Protein AF-A0A6C0K296-F1 (afdb_monomer_lite)

InterPro domains:
  IPR002711 HNH endonuclease [PF01844] (44-75)
  IPR003615 HNH nuclease [cd00085] (25-74)

Structure (mmCIF, N/CA/C/O backbone):
data_AF-A0A6C0K296-F1
#
_entry.id   AF-A0A6C0K296-F1
#
loop_
_atom_site.group_PDB
_atom_site.id
_atom_site.type_symbol
_atom_site.label_atom_id
_atom_site.label_alt_id
_atom_site.label_comp_id
_atom_site.label_asym_id
_atom_site.label_entity_id
_atom_site.label_seq_id
_atom_site.pdbx_PDB_ins_code
_atom_site.Cartn_x
_atom_site.Cartn_y
_atom_site.Cartn_z
_atom_site.occupancy
_atom_site.B_iso_or_equiv
_atom_site.auth_seq_id
_atom_site.auth_comp_id
_atom_site.auth_asym_id
_atom_site.auth_atom_id
_atom_site.pdbx_PDB_model_num
ATOM 1 N N . MET A 1 1 ? 17.920 6.857 -28.092 1.00 55.94 1 MET A N 1
ATOM 2 C CA . MET A 1 1 ? 16.950 7.706 -27.373 1.00 55.94 1 MET A CA 1
ATOM 3 C C . MET A 1 1 ? 16.472 6.925 -26.162 1.00 55.94 1 MET A C 1
ATOM 5 O O . MET A 1 1 ? 15.855 5.887 -26.357 1.00 55.94 1 MET A O 1
ATOM 9 N N . ALA A 1 2 ? 16.838 7.327 -24.945 1.00 62.97 2 ALA A N 1
ATOM 10 C CA . ALA A 1 2 ? 16.275 6.715 -23.742 1.00 62.97 2 ALA A CA 1
ATOM 11 C C . ALA A 1 2 ? 14.857 7.274 -23.558 1.00 62.97 2 ALA A C 1
ATOM 13 O O . ALA A 1 2 ? 14.691 8.491 -23.527 1.00 62.97 2 ALA A O 1
ATOM 14 N N . SER A 1 3 ? 13.838 6.415 -23.517 1.00 78.81 3 SER A N 1
ATOM 15 C CA . SER A 1 3 ? 12.482 6.849 -23.176 1.00 78.81 3 SER A CA 1
ATOM 16 C C . SER A 1 3 ? 12.446 7.267 -21.709 1.00 78.81 3 SER A C 1
ATOM 18 O O . SER A 1 3 ? 12.939 6.523 -20.859 1.00 78.81 3 SER A O 1
ATOM 20 N N . GLU A 1 4 ? 11.841 8.412 -21.397 1.00 81.19 4 GLU A N 1
ATOM 21 C CA . GLU A 1 4 ? 11.580 8.779 -20.006 1.00 81.19 4 GLU A CA 1
ATOM 22 C C . GLU A 1 4 ? 10.663 7.742 -19.346 1.00 81.19 4 GLU A C 1
ATOM 24 O O . GLU A 1 4 ? 9.614 7.371 -19.878 1.00 81.19 4 GLU A O 1
ATOM 29 N N . TYR A 1 5 ? 11.072 7.250 -18.177 1.00 83.06 5 TYR A N 1
ATOM 30 C CA . TYR A 1 5 ? 10.269 6.323 -17.391 1.00 83.06 5 TYR A CA 1
ATOM 31 C C . TYR A 1 5 ? 9.069 7.063 -16.790 1.00 83.06 5 TYR A C 1
ATOM 33 O O . TYR A 1 5 ? 9.226 7.965 -15.968 1.00 83.06 5 TYR A O 1
ATOM 41 N N . THR A 1 6 ? 7.860 6.657 -17.181 1.00 86.81 6 THR A N 1
ATOM 42 C CA . THR A 1 6 ? 6.610 7.143 -16.588 1.00 86.81 6 THR A CA 1
ATOM 43 C C . THR A 1 6 ? 6.064 6.088 -15.640 1.00 86.81 6 THR A C 1
ATOM 45 O O . THR A 1 6 ? 5.758 4.972 -16.057 1.00 86.81 6 THR A O 1
ATOM 48 N N . LYS A 1 7 ? 5.917 6.446 -14.362 1.00 87.12 7 LYS A N 1
ATOM 49 C CA . LYS A 1 7 ? 5.371 5.542 -13.346 1.00 87.12 7 LYS A CA 1
ATOM 50 C C . LYS A 1 7 ? 3.921 5.175 -13.661 1.00 87.12 7 LYS A C 1
ATOM 52 O O . LYS A 1 7 ? 3.091 6.061 -13.891 1.00 87.12 7 LYS A O 1
ATOM 57 N N . ALA A 1 8 ? 3.595 3.885 -13.591 1.00 89.56 8 ALA A N 1
ATOM 58 C CA . ALA A 1 8 ? 2.226 3.432 -13.787 1.00 89.56 8 ALA A CA 1
ATOM 59 C C . ALA A 1 8 ? 1.318 3.929 -12.649 1.00 89.56 8 ALA A C 1
ATOM 61 O O . ALA A 1 8 ? 1.588 3.750 -11.459 1.00 89.56 8 ALA A O 1
ATOM 62 N N . LYS A 1 9 ? 0.194 4.557 -13.006 1.00 93.88 9 LYS A N 1
ATOM 63 C CA . LYS A 1 9 ? -0.804 4.977 -12.019 1.00 93.88 9 LYS A CA 1
ATOM 64 C C . LYS A 1 9 ? -1.631 3.772 -11.587 1.00 93.88 9 LYS A C 1
ATOM 66 O O . LYS A 1 9 ? -2.298 3.160 -12.413 1.00 93.88 9 LYS A O 1
ATOM 71 N N . ILE A 1 10 ? -1.663 3.494 -10.285 1.00 96.44 10 ILE A N 1
ATOM 72 C CA . ILE A 1 10 ? -2.553 2.481 -9.705 1.00 96.44 10 ILE A CA 1
ATOM 73 C C . ILE A 1 10 ? -3.983 3.056 -9.654 1.00 96.44 10 ILE A C 1
ATOM 75 O O . ILE A 1 10 ? -4.205 4.063 -8.968 1.00 96.44 10 ILE A O 1
ATOM 79 N N . PRO A 1 11 ? -4.968 2.470 -10.362 1.00 96.88 11 PRO A N 1
ATOM 80 C CA . PRO A 1 11 ? -6.351 2.944 -10.331 1.00 96.88 11 PRO A CA 1
ATOM 81 C C . PRO A 1 11 ? -6.979 2.818 -8.936 1.00 96.88 11 PRO A C 1
ATOM 83 O O . PRO A 1 11 ? -6.643 1.914 -8.174 1.00 96.88 11 PRO A O 1
ATOM 86 N N . LYS A 1 12 ? -7.945 3.691 -8.611 1.00 97.06 12 LYS A N 1
ATOM 87 C CA . LYS A 1 12 ? -8.642 3.670 -7.308 1.00 97.06 12 LYS A CA 1
ATOM 88 C C . LYS A 1 12 ? -9.329 2.329 -7.036 1.00 97.06 12 LYS A C 1
ATOM 90 O O . LYS A 1 12 ? -9.082 1.738 -5.994 1.00 97.06 12 LYS A O 1
ATOM 95 N N . ALA A 1 13 ? -10.075 1.817 -8.016 1.00 97.81 13 ALA A N 1
ATOM 96 C CA . ALA A 1 13 ? -10.737 0.520 -7.914 1.00 97.81 13 ALA A CA 1
ATOM 97 C C . ALA A 1 13 ? -9.740 -0.610 -7.608 1.00 97.81 13 ALA A C 1
ATOM 99 O O . ALA A 1 13 ? -9.992 -1.435 -6.740 1.00 97.81 13 ALA A O 1
ATOM 100 N N . LEU A 1 14 ? -8.564 -0.614 -8.251 1.00 98.31 14 LEU A N 1
ATOM 101 C CA . LEU A 1 14 ? -7.533 -1.619 -7.977 1.00 98.31 14 LEU A CA 1
ATOM 102 C C . LEU A 1 14 ? -7.009 -1.515 -6.539 1.00 98.31 14 LEU A C 1
ATOM 104 O O . LEU A 1 14 ? -6.824 -2.537 -5.889 1.00 98.31 14 LEU A O 1
ATOM 108 N N . ARG A 1 15 ? -6.827 -0.300 -6.004 1.00 98.19 15 ARG A N 1
ATOM 109 C CA . ARG A 1 15 ? -6.434 -0.121 -4.597 1.00 98.19 15 ARG A CA 1
ATOM 110 C C . ARG A 1 15 ? -7.461 -0.705 -3.627 1.00 98.19 15 ARG A C 1
ATOM 112 O O . ARG A 1 15 ? -7.078 -1.314 -2.633 1.00 98.19 15 ARG A O 1
ATOM 119 N N . GLU A 1 16 ? -8.745 -0.508 -3.909 1.00 98.25 16 GLU A N 1
ATOM 120 C CA . GLU A 1 16 ? -9.842 -1.063 -3.108 1.00 98.25 16 GLU A CA 1
ATOM 121 C C . GLU A 1 16 ? -9.844 -2.596 -3.171 1.00 98.25 16 GLU A C 1
ATOM 123 O O . GLU A 1 16 ? -9.969 -3.252 -2.139 1.00 98.25 16 GLU A O 1
ATOM 128 N N . GLN A 1 17 ? -9.612 -3.178 -4.354 1.00 98.56 17 GLN A N 1
ATOM 129 C CA . GLN A 1 17 ? -9.488 -4.632 -4.499 1.00 98.56 17 GLN A CA 1
ATOM 130 C C . GLN A 1 17 ? -8.274 -5.193 -3.748 1.00 98.56 17 GLN A C 1
ATOM 132 O O . GLN A 1 17 ? -8.390 -6.237 -3.114 1.00 98.56 17 GLN A O 1
ATOM 137 N N . VAL A 1 18 ? -7.137 -4.489 -3.743 1.00 98.62 18 VAL A N 1
ATOM 138 C CA . VAL A 1 18 ? -5.955 -4.881 -2.954 1.00 98.62 18 VAL A CA 1
ATOM 139 C C . VAL A 1 18 ? -6.284 -4.930 -1.460 1.00 98.62 18 VAL A C 1
ATOM 141 O O . VAL A 1 18 ? -5.912 -5.888 -0.783 1.00 98.62 18 VAL A O 1
ATOM 144 N N . TRP A 1 19 ? -7.021 -3.945 -0.937 1.00 98.69 19 TRP A N 1
ATOM 145 C CA . TRP A 1 19 ? -7.478 -3.988 0.455 1.00 98.69 19 TRP A CA 1
ATOM 146 C C . TRP A 1 19 ? -8.340 -5.226 0.719 1.00 98.69 19 TRP A C 1
ATOM 148 O O . TRP A 1 19 ? -8.040 -6.007 1.622 1.00 98.69 19 TRP A O 1
ATOM 158 N N . LEU A 1 20 ? -9.374 -5.438 -0.099 1.00 98.50 20 LEU A N 1
ATOM 159 C CA . LEU A 1 20 ? -10.296 -6.564 0.056 1.00 98.50 20 LEU A CA 1
ATOM 160 C C . LEU A 1 20 ? -9.584 -7.920 -0.046 1.00 98.50 20 LEU A C 1
ATOM 162 O O . LEU A 1 20 ? -9.906 -8.824 0.722 1.00 98.50 20 LEU A O 1
ATOM 166 N N . GLN A 1 21 ? -8.604 -8.054 -0.943 1.00 98.25 21 GLN A N 1
ATOM 167 C CA . GLN A 1 21 ? -7.831 -9.282 -1.129 1.00 98.25 21 GLN A CA 1
ATOM 168 C C . GLN A 1 21 ? -6.949 -9.605 0.084 1.00 98.25 21 GLN A C 1
ATOM 170 O O . GLN A 1 21 ? -6.890 -10.757 0.506 1.00 98.25 21 GLN A O 1
ATOM 175 N N . HIS A 1 22 ? -6.248 -8.611 0.636 1.00 98.19 22 HIS A N 1
ATOM 176 C CA . HIS A 1 22 ? -5.256 -8.845 1.691 1.00 98.19 22 HIS A CA 1
ATOM 177 C C . HIS A 1 22 ? -5.835 -8.803 3.104 1.00 98.19 22 HIS A C 1
ATOM 179 O O . HIS A 1 22 ? -5.342 -9.497 3.991 1.00 98.19 22 HIS A O 1
ATOM 185 N N . LEU A 1 23 ? -6.835 -7.953 3.326 1.00 98.00 23 LEU A N 1
ATOM 186 C CA . LEU A 1 23 ? -7.331 -7.597 4.657 1.00 98.00 23 LEU A CA 1
ATOM 187 C C . LEU A 1 23 ? -8.817 -7.937 4.833 1.00 98.00 23 LEU A C 1
ATOM 189 O O . LEU A 1 23 ? -9.328 -7.914 5.952 1.00 98.00 23 LEU A O 1
ATOM 193 N N . GLY A 1 24 ? -9.516 -8.282 3.748 1.00 97.94 24 GLY A N 1
ATOM 194 C CA . GLY A 1 24 ? -10.936 -8.608 3.775 1.00 97.94 24 GLY A CA 1
ATOM 195 C C . GLY A 1 24 ? -11.825 -7.396 4.063 1.00 97.94 24 GLY A C 1
ATOM 196 O O . GLY A 1 24 ? -11.467 -6.241 3.828 1.00 97.94 24 GLY A O 1
ATO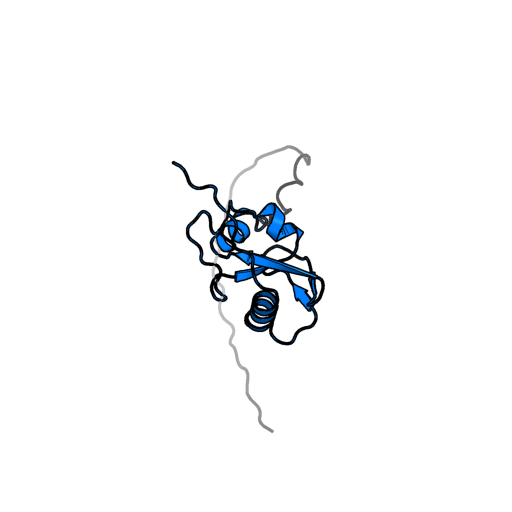M 197 N N . LYS A 1 25 ? -13.029 -7.665 4.578 1.00 97.81 25 LYS A N 1
ATOM 198 C CA . LYS A 1 25 ? -14.022 -6.641 4.948 1.00 97.81 25 LYS A CA 1
ATOM 199 C C . LYS A 1 25 ? -13.745 -6.070 6.345 1.00 97.81 25 LYS A C 1
ATOM 201 O O . LYS A 1 25 ? -14.603 -6.128 7.222 1.00 97.81 25 LYS A O 1
ATOM 206 N N . ALA A 1 26 ? -12.539 -5.551 6.549 1.00 97.62 26 ALA A N 1
ATOM 207 C CA . ALA A 1 26 ? -12.136 -4.850 7.764 1.00 97.62 26 ALA A CA 1
ATOM 208 C C . ALA A 1 26 ? -12.046 -3.339 7.503 1.00 97.62 26 ALA A C 1
ATOM 210 O O . ALA A 1 26 ? -11.631 -2.927 6.421 1.00 97.62 26 ALA A O 1
ATOM 211 N N . TYR A 1 27 ? -12.421 -2.515 8.486 1.00 97.88 27 TYR A N 1
ATOM 212 C CA . TYR A 1 27 ? -12.297 -1.050 8.401 1.00 97.88 27 TYR A CA 1
ATOM 213 C C . TYR A 1 27 ? -10.883 -0.553 8.727 1.00 97.88 27 TYR A C 1
ATOM 215 O O . TYR A 1 27 ? -10.477 0.511 8.255 1.00 97.88 27 TYR A O 1
ATOM 223 N N . GLU A 1 28 ? -10.131 -1.337 9.496 1.00 98.44 28 GLU A N 1
ATOM 224 C CA . GLU A 1 28 ? -8.754 -1.067 9.892 1.00 98.44 28 GLU A CA 1
ATOM 225 C C . GLU A 1 28 ? -7.923 -2.352 9.915 1.00 98.44 28 GLU A C 1
ATOM 227 O O . GLU A 1 28 ? -8.455 -3.449 10.087 1.00 98.44 28 GLU A O 1
ATOM 232 N N . ALA A 1 29 ? -6.612 -2.214 9.726 1.00 98.44 29 ALA A N 1
ATOM 233 C CA . ALA A 1 29 ? -5.667 -3.320 9.805 1.00 98.44 29 ALA A CA 1
ATOM 234 C C . ALA A 1 29 ? -4.246 -2.833 10.106 1.00 98.44 29 ALA A C 1
ATOM 236 O O . ALA A 1 29 ? -3.880 -1.690 9.827 1.00 98.44 29 ALA A O 1
ATOM 237 N N . LYS A 1 30 ? -3.402 -3.730 10.619 1.00 98.06 30 LYS A N 1
ATOM 238 C CA . LYS A 1 30 ? -1.962 -3.484 10.756 1.00 98.06 30 LYS A CA 1
ATOM 239 C C . LYS A 1 30 ? -1.297 -3.419 9.376 1.00 98.06 30 LYS A C 1
ATOM 241 O O . LYS A 1 30 ? -1.664 -4.160 8.466 1.00 98.06 30 LYS A O 1
ATOM 246 N N . CYS A 1 31 ? -0.287 -2.561 9.238 1.00 97.94 31 CYS A N 1
ATOM 247 C CA . CYS A 1 31 ? 0.600 -2.523 8.073 1.00 97.94 31 CYS A CA 1
ATOM 248 C C . CYS A 1 31 ? 1.135 -3.925 7.721 1.00 97.94 31 CYS A C 1
ATOM 250 O O . CYS A 1 31 ? 1.574 -4.658 8.608 1.00 97.94 31 CYS A O 1
ATOM 252 N N . THR A 1 32 ? 1.163 -4.276 6.430 1.00 96.69 32 THR A N 1
ATOM 253 C CA . THR A 1 32 ? 1.641 -5.591 5.961 1.00 96.69 32 THR A CA 1
ATOM 254 C C . THR A 1 32 ? 3.135 -5.824 6.223 1.00 96.69 32 THR A C 1
ATOM 256 O O . THR A 1 32 ? 3.575 -6.968 6.320 1.00 96.69 32 THR A O 1
ATOM 259 N N . THR A 1 33 ? 3.928 -4.763 6.406 1.00 96.62 33 THR A N 1
ATOM 260 C CA . THR A 1 33 ? 5.319 -4.879 6.872 1.00 96.62 33 THR A CA 1
ATOM 261 C C . THR A 1 33 ? 5.364 -5.509 8.267 1.00 96.62 33 THR A C 1
ATOM 263 O O . THR A 1 33 ? 4.857 -4.934 9.229 1.00 96.62 33 THR A O 1
ATOM 266 N N . THR A 1 34 ? 6.041 -6.650 8.403 1.00 94.81 34 THR A N 1
ATOM 267 C CA . THR A 1 34 ? 5.965 -7.532 9.587 1.00 94.81 34 THR A CA 1
ATOM 268 C C . THR A 1 34 ? 6.268 -6.837 10.921 1.00 94.81 34 THR A C 1
ATOM 270 O O . THR A 1 34 ? 5.552 -7.018 11.913 1.00 94.81 34 THR A O 1
ATOM 273 N N . TRP A 1 35 ? 7.307 -6.004 10.944 1.00 94.69 35 TRP A N 1
ATOM 274 C CA . TRP A 1 35 ? 7.775 -5.279 12.128 1.00 94.69 35 TRP A CA 1
ATOM 275 C C . TRP A 1 35 ? 7.060 -3.941 12.359 1.00 94.69 35 TRP A C 1
ATOM 277 O O . TRP A 1 35 ? 7.200 -3.337 13.423 1.00 94.69 35 TRP A O 1
ATOM 287 N N . CYS A 1 36 ? 6.292 -3.453 11.384 1.00 96.38 36 CYS A N 1
ATOM 288 C CA . CYS A 1 36 ? 5.637 -2.156 11.473 1.00 96.38 36 CYS A CA 1
ATOM 289 C C . CYS A 1 36 ? 4.366 -2.252 12.319 1.00 96.38 36 CYS A C 1
ATOM 291 O O . CYS A 1 36 ? 3.467 -3.014 11.993 1.00 96.38 36 CYS A O 1
ATOM 293 N N . GLN A 1 37 ? 4.251 -1.448 13.375 1.00 96.50 37 GLN A N 1
ATOM 294 C CA . GLN A 1 37 ? 3.085 -1.446 14.273 1.00 96.50 37 GLN A CA 1
ATOM 295 C C . GLN A 1 37 ? 2.006 -0.426 13.879 1.00 96.50 37 GLN A C 1
ATOM 297 O O . GLN A 1 37 ? 1.019 -0.266 14.587 1.00 96.50 37 GLN A O 1
ATOM 302 N N . ASN A 1 38 ? 2.180 0.276 12.757 1.00 97.81 38 ASN A N 1
ATOM 303 C CA . ASN A 1 38 ? 1.214 1.276 12.315 1.00 97.81 38 ASN A CA 1
ATOM 304 C C . ASN A 1 38 ? -0.099 0.611 11.896 1.00 97.81 38 ASN A C 1
ATOM 306 O O . ASN A 1 38 ? -0.087 -0.391 11.174 1.00 97.81 38 ASN A O 1
ATOM 310 N N . LEU A 1 39 ? -1.210 1.224 12.294 1.00 98.25 39 LEU A N 1
ATOM 311 C CA . LEU A 1 39 ? -2.536 0.903 11.786 1.00 98.25 39 LEU A CA 1
ATOM 312 C C . LEU A 1 39 ? -2.822 1.704 10.513 1.00 98.25 39 LEU A C 1
ATOM 314 O O . LEU A 1 39 ? -2.360 2.834 10.350 1.00 98.25 39 LEU A O 1
ATOM 318 N N . MET A 1 40 ? -3.563 1.077 9.613 1.00 98.56 40 MET A N 1
ATOM 319 C CA . MET A 1 40 ? -4.111 1.637 8.386 1.00 98.56 40 MET A CA 1
ATOM 320 C C . MET A 1 40 ? -5.627 1.525 8.458 1.00 98.56 40 MET A C 1
ATOM 322 O O . MET A 1 40 ? -6.146 0.598 9.082 1.00 98.56 40 MET A O 1
ATOM 326 N N . THR A 1 41 ? -6.332 2.410 7.767 1.00 98.56 41 THR A N 1
ATOM 327 C CA . THR A 1 41 ? -7.788 2.315 7.608 1.00 98.56 41 THR A CA 1
ATOM 328 C C . THR A 1 41 ? -8.144 2.229 6.132 1.00 98.56 41 THR A C 1
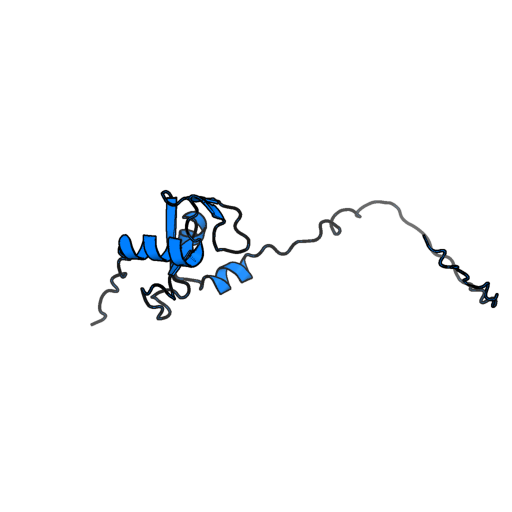ATOM 330 O O . THR A 1 41 ? -7.336 2.595 5.280 1.00 98.56 41 THR A O 1
ATOM 333 N N . VAL A 1 42 ? -9.372 1.819 5.812 1.00 98.00 42 VAL A N 1
ATOM 334 C CA . VAL A 1 42 ? -9.896 1.858 4.429 1.00 98.00 42 VAL A CA 1
ATOM 335 C C . VAL A 1 42 ? -9.835 3.258 3.797 1.00 98.00 42 VAL A C 1
ATOM 337 O O . VAL A 1 42 ? -9.845 3.384 2.573 1.00 98.00 42 VAL A O 1
ATOM 340 N N . PHE A 1 43 ? -9.749 4.309 4.617 1.00 97.38 43 PHE A N 1
ATOM 341 C CA . PHE A 1 43 ? -9.637 5.701 4.181 1.00 97.38 43 PHE A CA 1
ATOM 342 C C . PHE A 1 43 ? -8.183 6.187 4.111 1.00 97.38 43 PHE A C 1
ATOM 344 O O . PHE A 1 43 ? -7.875 7.072 3.313 1.00 97.38 43 PHE A O 1
ATOM 351 N N . ASP A 1 44 ? -7.292 5.597 4.910 1.00 97.81 44 ASP A N 1
ATOM 352 C CA . ASP A 1 44 ? -5.877 5.956 4.992 1.00 97.81 44 ASP A CA 1
ATOM 353 C C . ASP A 1 44 ? -4.982 4.713 4.921 1.00 97.81 44 ASP A C 1
ATOM 355 O O . ASP A 1 44 ? -4.616 4.089 5.923 1.00 97.81 44 ASP A O 1
ATOM 359 N N . PHE A 1 45 ? -4.637 4.365 3.685 1.00 98.44 45 PHE A N 1
ATOM 360 C CA . PHE A 1 45 ? -3.612 3.393 3.344 1.00 98.44 45 PHE A CA 1
ATOM 361 C C . PHE A 1 45 ? -2.992 3.749 1.991 1.00 98.44 45 PHE A C 1
ATOM 363 O O . PHE A 1 45 ? -3.587 4.447 1.158 1.00 98.44 45 PHE A O 1
ATOM 370 N N . GLN A 1 46 ? -1.781 3.257 1.763 1.00 98.06 46 GLN A N 1
ATOM 371 C CA . GLN A 1 46 ? -1.115 3.314 0.469 1.00 98.06 46 GLN A CA 1
ATOM 372 C C . GLN A 1 46 ? -1.035 1.913 -0.122 1.00 98.06 46 GLN A C 1
ATOM 374 O O . GLN A 1 46 ? -1.094 0.916 0.593 1.00 98.06 46 GLN A O 1
ATOM 379 N N . VAL A 1 47 ? -0.888 1.842 -1.439 1.00 98.00 47 VAL A N 1
ATOM 380 C CA . VAL A 1 47 ? -0.646 0.583 -2.137 1.00 98.00 47 VAL A CA 1
ATOM 381 C C . VAL A 1 47 ? 0.760 0.635 -2.703 1.00 98.00 47 VAL A C 1
ATOM 383 O O . VAL A 1 47 ? 1.079 1.533 -3.486 1.00 98.00 47 VAL A O 1
ATOM 386 N N . GLY A 1 48 ? 1.597 -0.291 -2.247 1.00 96.44 48 GLY A N 1
ATOM 387 C CA . GLY A 1 48 ? 2.957 -0.477 -2.735 1.00 96.44 48 GLY A CA 1
ATOM 388 C C . GLY A 1 48 ? 3.067 -1.757 -3.551 1.00 96.44 48 GLY A C 1
ATOM 389 O O . GLY A 1 48 ? 2.213 -2.637 -3.454 1.00 96.44 48 GLY A O 1
ATOM 390 N N . HIS A 1 49 ? 4.125 -1.865 -4.347 1.00 97.06 49 HIS A N 1
ATOM 391 C CA . HIS A 1 49 ? 4.428 -3.093 -5.069 1.00 97.06 49 HIS A CA 1
ATOM 392 C C . HIS A 1 49 ? 5.243 -4.062 -4.201 1.00 97.06 49 HIS A C 1
ATOM 394 O O . HIS A 1 49 ? 6.187 -3.647 -3.526 1.00 97.06 49 HIS A O 1
ATOM 400 N N . CYS A 1 50 ? 4.924 -5.355 -4.271 1.00 97.19 50 CYS A N 1
ATOM 401 C CA . CYS A 1 50 ? 5.734 -6.436 -3.710 1.00 97.19 50 CYS A CA 1
ATOM 402 C C . CYS A 1 50 ? 7.115 -6.459 -4.363 1.00 97.19 50 CYS A C 1
ATOM 404 O O . CYS A 1 50 ? 8.126 -6.460 -3.661 1.00 97.19 50 CYS A O 1
ATOM 406 N N . VAL A 1 51 ? 7.148 -6.438 -5.697 1.00 97.31 51 VAL A N 1
ATOM 407 C CA . VAL A 1 51 ? 8.335 -6.202 -6.523 1.00 97.31 51 VAL A CA 1
ATOM 408 C C . VAL A 1 51 ? 8.174 -4.841 -7.199 1.00 97.31 51 VAL A C 1
ATOM 410 O O . VAL A 1 51 ? 7.192 -4.654 -7.915 1.00 97.31 51 VAL A O 1
ATOM 413 N N . PRO A 1 52 ? 9.085 -3.875 -7.000 1.00 95.75 52 PRO A N 1
ATOM 414 C CA . PRO A 1 52 ? 8.944 -2.549 -7.594 1.00 95.75 52 PRO A CA 1
ATOM 415 C C . PRO A 1 52 ? 9.029 -2.596 -9.125 1.00 95.75 52 PRO A C 1
ATOM 417 O O . PRO A 1 52 ? 9.732 -3.433 -9.693 1.00 95.75 52 PRO A O 1
ATOM 420 N N . GLU A 1 53 ? 8.366 -1.649 -9.794 1.00 94.44 53 GLU A N 1
ATOM 421 C CA . GLU A 1 53 ? 8.373 -1.515 -11.264 1.00 94.44 53 GLU A CA 1
ATOM 422 C C . GLU A 1 53 ? 9.799 -1.457 -11.840 1.00 94.44 53 GLU A C 1
ATOM 424 O O . GLU A 1 53 ? 10.086 -2.071 -12.864 1.00 94.44 53 GLU A O 1
ATOM 429 N N . SER A 1 54 ? 10.731 -0.803 -11.136 1.00 92.69 54 SER A N 1
ATOM 430 C CA . SER A 1 54 ? 12.150 -0.730 -11.518 1.00 92.69 54 SER A CA 1
ATOM 431 C C . SER A 1 54 ? 12.877 -2.079 -11.502 1.00 92.69 54 SER A C 1
ATOM 433 O O . SER A 1 54 ? 13.954 -2.194 -12.078 1.00 92.69 54 SER A O 1
ATOM 435 N N . LYS A 1 55 ? 12.312 -3.089 -10.831 1.00 94.50 55 LYS A N 1
ATOM 436 C CA . LYS A 1 55 ? 12.786 -4.481 -10.815 1.00 94.50 55 LYS A CA 1
ATOM 437 C C . LYS A 1 55 ? 11.875 -5.402 -11.649 1.00 94.50 55 LYS A C 1
ATOM 439 O O . LYS A 1 55 ? 11.926 -6.615 -11.484 1.00 94.50 55 LYS A O 1
ATOM 444 N N . GLY A 1 56 ? 11.035 -4.840 -12.525 1.00 94.12 56 GLY A N 1
ATOM 445 C CA . GLY A 1 56 ? 10.152 -5.593 -13.422 1.00 94.12 56 GLY A CA 1
ATOM 446 C C . GLY A 1 56 ? 8.818 -6.028 -12.810 1.00 94.12 56 GLY A C 1
ATOM 447 O O . GLY A 1 56 ? 8.120 -6.847 -13.402 1.00 94.12 56 GLY A O 1
ATOM 448 N N . GLY A 1 57 ? 8.444 -5.511 -11.638 1.00 95.94 57 GLY A N 1
ATOM 449 C CA . GLY A 1 57 ? 7.160 -5.846 -11.031 1.00 95.94 57 GLY A CA 1
ATOM 450 C C . GLY A 1 57 ? 5.976 -5.188 -11.738 1.00 95.94 57 GLY A C 1
ATOM 451 O O . GLY A 1 57 ? 5.977 -3.984 -11.990 1.00 95.94 57 GLY A O 1
ATOM 452 N N . ALA A 1 58 ? 4.946 -5.979 -12.034 1.00 96.00 58 ALA A N 1
ATOM 453 C CA . ALA A 1 58 ? 3.743 -5.511 -12.714 1.00 96.00 58 ALA A CA 1
ATOM 454 C C . ALA A 1 58 ? 2.813 -4.717 -11.781 1.00 96.00 58 ALA A C 1
ATOM 456 O O . ALA A 1 58 ? 2.735 -4.977 -10.580 1.00 96.00 58 ALA A O 1
ATOM 457 N N . THR A 1 59 ? 2.032 -3.793 -12.341 1.00 96.75 59 THR A N 1
ATOM 458 C CA . THR A 1 59 ? 0.922 -3.131 -11.631 1.00 96.75 59 THR A CA 1
ATOM 459 C C . THR A 1 59 ? -0.334 -3.999 -11.715 1.00 96.75 59 THR A C 1
ATOM 461 O O . THR A 1 59 ? -1.311 -3.656 -12.378 1.00 96.75 59 THR A O 1
ATOM 464 N N . ALA A 1 60 ? -0.275 -5.162 -11.071 1.00 96.75 60 ALA A N 1
ATOM 465 C CA . ALA A 1 60 ? -1.333 -6.164 -11.027 1.00 96.75 60 ALA A CA 1
ATOM 466 C C . ALA A 1 60 ? -1.635 -6.552 -9.572 1.00 96.75 60 ALA A C 1
ATOM 468 O O . ALA A 1 60 ? -0.795 -6.383 -8.691 1.00 96.75 60 ALA A O 1
ATOM 469 N N . ILE A 1 61 ? -2.862 -7.004 -9.305 1.00 98.12 61 ILE A N 1
ATOM 470 C CA . ILE A 1 61 ? -3.381 -7.198 -7.939 1.00 98.12 61 ILE A CA 1
ATOM 471 C C . ILE A 1 61 ? -2.555 -8.188 -7.099 1.00 98.12 61 ILE A C 1
ATOM 473 O O . ILE A 1 61 ? -2.487 -8.066 -5.882 1.00 98.12 61 ILE A O 1
ATOM 477 N N . ASP A 1 62 ? -1.900 -9.142 -7.748 1.00 97.75 62 ASP A N 1
ATOM 478 C CA . ASP A 1 62 ? -1.007 -10.145 -7.168 1.00 97.75 62 ASP A CA 1
ATOM 479 C C . ASP A 1 62 ? 0.348 -9.571 -6.718 1.00 97.75 62 ASP A C 1
ATOM 481 O O . ASP A 1 62 ? 0.969 -10.091 -5.790 1.00 97.75 62 ASP A O 1
ATOM 485 N N . ASN A 1 63 ? 0.794 -8.477 -7.336 1.00 98.19 63 ASN A N 1
ATOM 486 C CA . ASN A 1 63 ? 2.038 -7.785 -7.002 1.00 98.19 63 ASN A CA 1
ATOM 487 C C . ASN A 1 63 ? 1.814 -6.513 -6.165 1.00 98.19 63 ASN A C 1
ATOM 489 O O . ASN A 1 63 ? 2.757 -5.756 -5.946 1.00 98.19 63 ASN A O 1
ATOM 493 N N . LEU A 1 64 ? 0.597 -6.237 -5.698 1.00 98.25 64 LEU A N 1
ATOM 494 C CA . LEU A 1 64 ? 0.282 -5.037 -4.922 1.00 98.25 64 LEU A CA 1
ATOM 495 C C . LEU A 1 64 ? -0.132 -5.391 -3.495 1.00 98.25 64 LEU A C 1
ATOM 497 O O . LEU A 1 64 ? -0.888 -6.328 -3.279 1.00 98.25 64 LEU A O 1
ATOM 501 N N . VAL A 1 65 ? 0.322 -4.601 -2.521 1.00 98.06 65 VAL A N 1
ATOM 502 C CA . VAL A 1 65 ? 0.035 -4.805 -1.091 1.00 98.06 65 VAL A CA 1
ATOM 503 C C . VAL A 1 65 ? -0.353 -3.503 -0.391 1.00 98.06 65 VAL A C 1
ATOM 505 O O . VAL A 1 65 ? 0.187 -2.439 -0.721 1.00 98.06 65 VAL A O 1
ATOM 508 N N . PRO A 1 66 ? -1.259 -3.556 0.605 1.00 98.38 66 PRO A N 1
ATOM 509 C CA . PRO A 1 66 ? -1.574 -2.399 1.428 1.00 98.38 66 PRO A CA 1
ATOM 510 C C . PRO A 1 66 ? -0.435 -2.116 2.420 1.00 98.38 66 PRO A C 1
ATOM 512 O O . PRO A 1 66 ? 0.011 -2.981 3.169 1.00 98.38 66 PRO A O 1
ATOM 515 N N . LEU A 1 67 ? 0.048 -0.878 2.445 1.00 98.44 67 LEU A N 1
ATOM 516 C CA . LEU A 1 67 ? 1.124 -0.424 3.324 1.00 98.44 67 LEU A CA 1
ATOM 517 C C . LEU A 1 67 ? 0.778 0.930 3.937 1.00 98.44 67 LEU A C 1
ATOM 519 O O . LEU A 1 67 ? 0.111 1.766 3.325 1.00 98.44 67 LEU A O 1
ATOM 523 N N . CYS A 1 68 ? 1.283 1.188 5.145 1.00 98.38 68 CYS A N 1
ATOM 524 C CA . CYS A 1 68 ? 1.183 2.528 5.711 1.00 98.38 68 CYS A CA 1
ATOM 525 C C . CYS A 1 68 ? 2.061 3.496 4.901 1.00 98.38 68 CYS A C 1
ATOM 527 O O . CYS A 1 68 ? 3.081 3.098 4.327 1.00 98.38 68 CYS A O 1
ATOM 529 N N . SER A 1 69 ? 1.699 4.781 4.893 1.00 98.00 69 SER A N 1
ATOM 530 C CA . SER A 1 69 ? 2.430 5.822 4.156 1.00 98.00 69 SER A CA 1
ATOM 531 C C . SER A 1 69 ? 3.922 5.852 4.496 1.00 98.00 69 SER A C 1
ATOM 533 O O . SER A 1 69 ? 4.754 5.914 3.595 1.00 98.00 69 SER A O 1
ATOM 535 N N . ARG A 1 70 ? 4.264 5.704 5.782 1.00 97.44 70 ARG A N 1
ATOM 536 C CA . ARG A 1 70 ? 5.649 5.658 6.273 1.00 97.44 70 ARG A CA 1
ATOM 537 C C . ARG A 1 70 ? 6.448 4.515 5.643 1.00 97.44 70 ARG A C 1
ATOM 539 O O 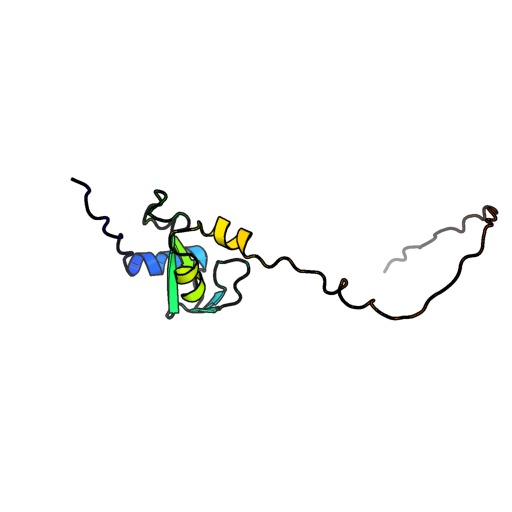. ARG A 1 70 ? 7.501 4.759 5.070 1.00 97.44 70 ARG A O 1
ATOM 546 N N . CYS A 1 71 ? 5.937 3.282 5.694 1.00 97.69 71 CYS A N 1
ATOM 547 C CA . CYS A 1 71 ? 6.630 2.141 5.091 1.00 97.69 71 CYS A CA 1
ATOM 548 C C . CYS A 1 71 ? 6.720 2.268 3.574 1.00 97.69 71 CYS A C 1
ATOM 550 O O . CYS A 1 71 ? 7.788 2.027 3.031 1.00 97.69 71 CYS A O 1
ATOM 552 N N . ASN A 1 72 ? 5.640 2.663 2.895 1.00 97.62 72 ASN A N 1
ATOM 553 C CA . ASN A 1 72 ? 5.637 2.755 1.436 1.00 97.62 72 ASN A CA 1
ATOM 554 C C . ASN A 1 72 ? 6.662 3.782 0.920 1.00 97.62 72 ASN A C 1
ATOM 556 O O . ASN A 1 72 ? 7.400 3.505 -0.023 1.00 97.62 72 ASN A O 1
ATOM 560 N N . LEU A 1 73 ? 6.740 4.950 1.567 1.00 96.19 73 LEU A N 1
ATOM 561 C CA . LEU A 1 73 ? 7.680 6.006 1.187 1.00 96.19 73 LEU A CA 1
ATOM 562 C C . LEU A 1 73 ? 9.131 5.640 1.518 1.00 96.19 73 LEU A C 1
ATOM 564 O O . LEU A 1 73 ? 10.009 5.871 0.692 1.00 96.19 73 LEU A O 1
ATOM 568 N N . SER A 1 74 ? 9.391 5.050 2.690 1.00 95.94 74 SER A N 1
ATOM 569 C CA . SER A 1 74 ? 10.750 4.648 3.078 1.00 95.94 74 SER A CA 1
ATOM 570 C C . SER A 1 74 ? 11.262 3.426 2.310 1.00 95.94 74 SER A C 1
ATOM 572 O O . SER A 1 74 ? 12.454 3.353 2.028 1.00 95.94 74 SER A O 1
ATOM 574 N N . MET A 1 75 ? 10.380 2.486 1.952 1.00 95.31 75 MET A N 1
ATOM 575 C CA . MET A 1 75 ? 10.718 1.317 1.131 1.00 95.31 75 MET A CA 1
ATOM 576 C C . MET A 1 75 ? 11.097 1.737 -0.296 1.00 95.31 75 MET A C 1
ATOM 578 O O . MET A 1 75 ? 12.085 1.248 -0.852 1.00 95.31 75 MET A O 1
ATOM 582 N N . GLY A 1 76 ? 10.325 2.664 -0.878 1.00 93.69 76 GLY A N 1
ATOM 583 C CA . GLY A 1 76 ? 10.557 3.186 -2.221 1.00 93.69 76 GLY A CA 1
ATOM 584 C C . GLY A 1 76 ? 10.634 2.081 -3.281 1.00 93.69 76 GLY A C 1
ATOM 585 O O . GLY A 1 76 ? 9.925 1.082 -3.216 1.00 93.69 76 GLY A O 1
ATOM 586 N N . SER A 1 77 ? 11.513 2.262 -4.267 1.00 94.50 77 SER A N 1
ATOM 587 C CA . SER A 1 77 ? 11.826 1.260 -5.299 1.00 94.50 77 SER A CA 1
ATOM 588 C C . SER A 1 77 ? 13.070 0.418 -4.981 1.00 94.50 77 SER A C 1
ATOM 590 O O . SER A 1 77 ? 13.507 -0.392 -5.801 1.00 94.50 77 SER A O 1
ATOM 592 N N . GLN A 1 78 ? 13.664 0.611 -3.800 1.00 95.31 78 GLN A N 1
ATOM 593 C CA . GLN A 1 78 ? 14.935 -0.009 -3.420 1.00 95.31 78 GLN A CA 1
ATOM 594 C C . GLN A 1 78 ? 14.757 -1.479 -3.029 1.00 95.31 78 GLN A C 1
ATOM 596 O O . GLN A 1 78 ? 15.600 -2.320 -3.351 1.00 95.31 78 GLN A O 1
ATOM 601 N N . TYR A 1 79 ? 13.632 -1.806 -2.393 1.00 96.56 79 TYR A N 1
ATOM 602 C CA . TYR A 1 79 ? 13.386 -3.111 -1.789 1.00 96.56 79 TYR A CA 1
ATOM 603 C C . TYR A 1 79 ? 12.083 -3.721 -2.288 1.00 96.56 79 TYR A C 1
ATOM 605 O O . TYR A 1 79 ? 11.108 -3.018 -2.548 1.00 96.56 79 TYR A O 1
ATOM 613 N N . THR A 1 80 ? 12.055 -5.046 -2.375 1.00 97.19 80 THR A N 1
ATOM 614 C CA . THR A 1 80 ? 10.793 -5.784 -2.325 1.00 97.19 80 THR A CA 1
ATOM 615 C C . THR A 1 80 ? 10.208 -5.709 -0.914 1.00 97.19 80 THR A C 1
ATOM 617 O O . THR A 1 80 ? 10.942 -5.529 0.064 1.00 97.19 80 THR A O 1
ATOM 620 N N . THR A 1 81 ? 8.898 -5.909 -0.757 1.00 95.38 81 THR A N 1
ATOM 621 C CA . THR A 1 81 ? 8.265 -5.905 0.580 1.00 95.38 81 THR A CA 1
ATOM 622 C C . THR A 1 81 ? 8.877 -6.956 1.517 1.00 95.38 81 THR A C 1
ATOM 624 O O . THR A 1 81 ? 8.987 -6.741 2.729 1.00 95.38 81 THR A O 1
ATOM 627 N N . GLN A 1 82 ? 9.324 -8.086 0.959 1.00 94.56 82 GLN A N 1
ATOM 628 C CA . GLN A 1 82 ? 9.984 -9.149 1.712 1.00 94.56 82 GLN A CA 1
ATOM 629 C C . GLN A 1 82 ? 11.400 -8.749 2.152 1.00 94.56 82 GLN A C 1
ATOM 631 O O . GLN A 1 82 ? 11.740 -8.934 3.321 1.00 94.56 82 GLN A O 1
ATOM 636 N N . GLU A 1 83 ? 12.210 -8.185 1.251 1.00 96.31 83 GLU A N 1
ATOM 637 C CA . GLU A 1 83 ? 13.541 -7.646 1.580 1.00 96.31 83 GLU A CA 1
ATOM 638 C C . GLU A 1 83 ? 13.436 -6.574 2.670 1.00 96.31 83 GLU A C 1
ATOM 640 O O . GLU A 1 83 ? 14.117 -6.666 3.691 1.00 96.31 83 GLU A O 1
ATOM 645 N N . TRP A 1 84 ? 12.508 -5.627 2.503 1.00 95.88 84 TRP A N 1
ATOM 646 C CA . TRP A 1 84 ? 12.226 -4.556 3.460 1.00 95.88 84 TRP A CA 1
ATOM 647 C C . TRP A 1 84 ? 11.867 -5.093 4.850 1.00 95.88 84 TRP A C 1
ATOM 649 O O . TRP A 1 84 ? 12.377 -4.644 5.880 1.00 95.88 84 TRP A O 1
ATOM 659 N N . SER A 1 85 ? 10.997 -6.102 4.891 1.00 94.31 85 SER A N 1
ATOM 660 C CA . SER A 1 85 ? 10.593 -6.732 6.145 1.00 94.31 85 SER A CA 1
ATOM 661 C C . SER A 1 85 ? 11.762 -7.454 6.817 1.00 94.31 85 SER A C 1
ATOM 663 O O . SER A 1 85 ? 11.918 -7.347 8.028 1.00 94.31 85 SER A O 1
ATOM 665 N N . ARG A 1 86 ? 12.608 -8.156 6.056 1.00 93.50 86 ARG A N 1
ATOM 666 C CA . ARG A 1 86 ? 13.756 -8.901 6.602 1.00 93.50 86 ARG A CA 1
ATOM 667 C C . ARG A 1 86 ? 14.869 -7.991 7.107 1.00 93.50 86 ARG A C 1
ATOM 669 O O . ARG A 1 86 ? 15.416 -8.251 8.171 1.00 93.50 86 ARG A O 1
ATOM 676 N N . GLN A 1 87 ? 15.200 -6.942 6.360 1.00 93.31 87 GLN A N 1
ATOM 677 C CA . GLN A 1 87 ? 16.335 -6.076 6.675 1.00 93.31 87 GLN A CA 1
ATOM 678 C C . GLN A 1 87 ? 16.112 -5.254 7.950 1.00 93.31 87 GLN A C 1
ATOM 680 O O . GLN A 1 87 ? 17.053 -5.023 8.708 1.00 93.31 87 GLN A O 1
ATOM 685 N N . PHE A 1 88 ? 14.868 -4.832 8.192 1.00 92.44 88 PHE A N 1
ATOM 686 C CA . PHE A 1 88 ? 14.519 -3.923 9.287 1.00 92.44 88 PHE A CA 1
ATOM 687 C C . PHE A 1 88 ? 13.642 -4.561 10.369 1.00 92.44 88 PHE A C 1
ATOM 689 O O . PHE A 1 88 ? 13.238 -3.870 11.306 1.00 92.44 88 PHE A O 1
ATOM 696 N N . ALA A 1 89 ? 13.369 -5.870 10.293 1.00 87.12 89 ALA A N 1
ATOM 697 C CA . ALA A 1 89 ? 12.833 -6.603 11.433 1.00 87.12 89 ALA A CA 1
ATOM 698 C C . ALA A 1 89 ? 13.863 -6.509 12.560 1.00 87.12 89 ALA A C 1
ATOM 700 O O . ALA A 1 89 ? 14.932 -7.109 12.479 1.00 87.12 89 ALA A O 1
ATOM 701 N N . GLY A 1 90 ? 13.572 -5.675 13.563 1.00 74.62 90 GLY A N 1
ATOM 702 C CA . GLY A 1 90 ? 14.497 -5.382 14.647 1.00 74.62 90 GLY A CA 1
ATOM 703 C C . GLY A 1 90 ? 15.095 -6.670 15.200 1.00 74.62 90 GLY A C 1
ATOM 704 O O . GLY A 1 90 ? 14.369 -7.561 15.636 1.00 74.62 90 GLY A O 1
ATOM 705 N N . HIS A 1 91 ? 16.424 -6.768 15.189 1.00 62.91 91 HIS A N 1
ATOM 706 C CA . HIS A 1 91 ? 17.108 -7.767 15.990 1.00 62.91 91 HIS A CA 1
ATOM 707 C C . HIS A 1 91 ? 16.675 -7.482 17.424 1.00 62.91 91 HIS A C 1
ATOM 709 O O . HIS A 1 91 ? 16.987 -6.408 17.944 1.00 62.91 91 HIS A O 1
ATOM 715 N N . SER A 1 92 ? 15.929 -8.388 18.056 1.00 61.44 92 SER A N 1
ATOM 716 C CA . SER A 1 92 ? 15.700 -8.305 19.492 1.00 61.44 92 SER A CA 1
ATOM 717 C C . SER A 1 92 ? 17.069 -8.449 20.151 1.00 61.44 92 SER A C 1
ATOM 719 O O . SER A 1 92 ? 17.528 -9.557 20.430 1.00 61.44 92 SER A O 1
ATOM 721 N N . ARG A 1 93 ? 17.790 -7.341 20.335 1.00 54.91 93 ARG A N 1
ATOM 722 C CA . ARG A 1 93 ? 18.960 -7.337 21.195 1.00 54.91 93 ARG A CA 1
ATOM 723 C C . ARG A 1 93 ? 18.417 -7.630 22.576 1.00 54.91 93 ARG A C 1
ATOM 725 O O . ARG A 1 93 ? 17.773 -6.785 23.189 1.00 54.91 93 ARG A O 1
ATOM 732 N N . SER A 1 94 ? 18.599 -8.878 23.000 1.00 56.25 94 SER A N 1
ATOM 733 C CA . SER A 1 94 ? 18.360 -9.295 24.369 1.00 56.25 94 SER A CA 1
ATOM 734 C C . SER A 1 94 ? 19.025 -8.261 25.270 1.00 56.25 94 SER A C 1
ATOM 736 O O . SER A 1 94 ? 20.241 -8.081 25.223 1.00 56.25 94 SER A O 1
ATOM 738 N N . TRP A 1 95 ? 18.220 -7.557 26.064 1.00 52.19 95 TRP A N 1
ATOM 739 C CA . TRP A 1 95 ? 18.678 -6.528 27.001 1.00 52.19 95 TRP A CA 1
ATOM 740 C C . TRP A 1 95 ? 19.708 -7.085 28.005 1.00 52.19 95 TRP A C 1
ATOM 742 O O . TRP A 1 95 ? 20.419 -6.332 28.658 1.00 52.19 95 TRP A O 1
ATOM 752 N N . LYS A 1 96 ? 19.877 -8.411 28.107 1.00 54.19 96 LYS A N 1
ATOM 753 C CA . LYS A 1 96 ? 20.791 -9.063 29.058 1.00 54.19 96 LYS A CA 1
ATOM 754 C C . LYS A 1 96 ? 22.287 -8.739 28.892 1.00 54.19 96 LYS A C 1
ATOM 756 O O . LYS A 1 96 ? 23.078 -9.289 29.647 1.00 54.19 96 LYS A O 1
ATOM 761 N N . GLN A 1 97 ? 22.704 -7.869 27.969 1.00 57.34 97 GLN A N 1
ATOM 762 C CA . GLN A 1 97 ? 24.125 -7.635 27.682 1.00 57.34 97 GLN A CA 1
ATOM 763 C C . GLN A 1 97 ? 24.654 -6.229 28.003 1.00 57.34 97 GLN A C 1
ATOM 765 O O . GLN A 1 97 ? 25.681 -5.839 27.459 1.00 57.34 97 GLN A O 1
ATOM 770 N N . PHE A 1 98 ? 24.001 -5.468 28.889 1.00 50.00 98 PHE A N 1
ATOM 771 C CA . PHE A 1 98 ? 24.508 -4.145 29.293 1.00 50.00 98 PHE A CA 1
ATOM 772 C C . PHE A 1 98 ? 24.282 -3.806 30.776 1.00 50.00 98 PHE A C 1
ATOM 774 O O . PHE A 1 98 ? 23.850 -2.711 31.118 1.00 50.00 98 PHE A O 1
ATOM 781 N N . CYS A 1 99 ? 24.566 -4.747 31.682 1.00 51.12 99 CYS A N 1
ATOM 782 C CA . CYS A 1 99 ? 24.668 -4.431 33.111 1.00 51.12 99 CYS A CA 1
ATOM 783 C C . CYS A 1 99 ? 25.589 -5.417 33.847 1.00 51.12 99 CYS A C 1
ATOM 785 O O . CYS A 1 99 ? 25.131 -6.196 34.673 1.00 51.12 99 CYS A O 1
ATOM 787 N N . CYS A 1 100 ? 26.887 -5.431 33.532 1.00 46.31 100 CYS A N 1
ATOM 788 C CA . CYS A 1 100 ? 27.895 -5.924 34.478 1.00 46.31 100 CYS A CA 1
ATOM 789 C C . CYS A 1 100 ? 29.270 -5.329 34.149 1.00 46.31 100 CYS A C 1
ATOM 791 O O . CYS A 1 100 ? 30.196 -6.006 33.716 1.00 46.31 100 CYS A O 1
ATOM 793 N N . SER A 1 101 ? 29.383 -4.019 34.319 1.00 49.81 101 SER A N 1
ATOM 794 C CA . SER A 1 101 ? 30.663 -3.359 34.549 1.00 49.81 101 SER A CA 1
ATOM 795 C C . SER A 1 101 ? 30.568 -2.764 35.948 1.00 49.81 101 SER A C 1
ATOM 797 O O . SER A 1 101 ? 29.708 -1.915 36.172 1.00 49.81 101 SER A O 1
ATOM 799 N N . CYS A 1 102 ? 31.428 -3.252 36.849 1.00 51.81 102 CYS A N 1
ATOM 800 C CA . CYS A 1 102 ? 31.583 -2.891 38.267 1.00 51.81 102 CYS A CA 1
ATOM 801 C C . CYS A 1 102 ? 30.760 -3.718 39.274 1.00 51.81 102 CYS A C 1
ATOM 803 O O . CYS A 1 102 ? 29.770 -3.218 39.774 1.00 51.81 102 CYS A O 1
ATOM 805 N N . PHE A 1 103 ? 31.225 -4.915 39.662 1.00 43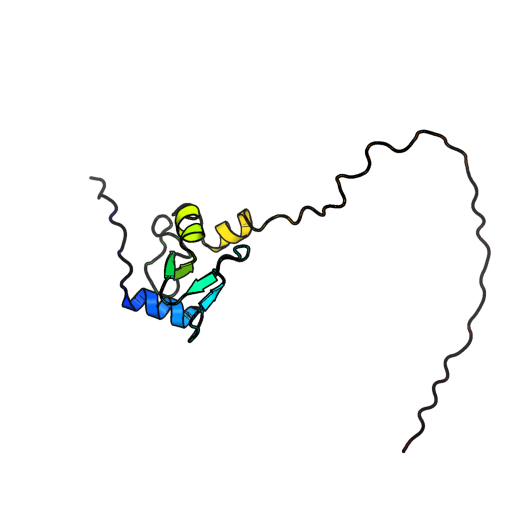.69 103 PHE A N 1
ATOM 806 C CA . PHE A 1 103 ? 31.227 -5.352 41.072 1.00 43.69 103 PHE A CA 1
ATOM 807 C C . PHE A 1 103 ? 32.386 -6.350 41.300 1.00 43.69 103 PHE A C 1
ATOM 809 O O . PHE A 1 103 ? 32.291 -7.523 40.974 1.00 43.69 103 PHE A O 1
ATOM 816 N N . PHE A 1 104 ? 33.474 -5.800 41.847 1.00 40.56 104 PHE A N 1
ATOM 817 C CA . PHE A 1 104 ? 34.516 -6.398 42.692 1.00 40.56 104 PHE A CA 1
ATOM 818 C C . PHE A 1 104 ? 35.429 -7.528 42.188 1.00 40.56 104 PHE A C 1
ATOM 820 O O . PHE A 1 104 ? 35.047 -8.546 41.627 1.00 40.56 104 PHE A O 1
ATOM 827 N N . ALA A 1 105 ? 36.704 -7.290 42.482 1.00 43.22 105 ALA A N 1
ATOM 828 C C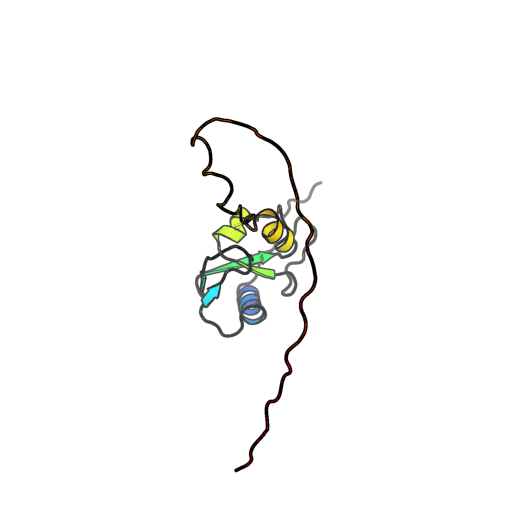A . ALA A 1 105 ? 37.845 -8.148 42.269 1.00 43.22 105 ALA A CA 1
ATOM 829 C C . ALA A 1 105 ? 37.945 -9.299 43.292 1.00 43.22 105 ALA A C 1
ATOM 831 O O . ALA A 1 105 ? 37.637 -9.111 44.467 1.00 43.22 105 ALA A O 1
ATOM 832 N N . ALA A 1 106 ? 38.570 -10.385 42.808 1.00 47.53 106 ALA A N 1
ATOM 833 C CA . ALA A 1 106 ? 39.437 -11.353 43.505 1.00 47.53 106 ALA A CA 1
ATOM 834 C C . ALA A 1 106 ? 38.790 -12.466 44.369 1.00 47.53 106 ALA A C 1
ATOM 836 O O . ALA A 1 106 ? 37.702 -12.280 44.902 1.00 47.53 106 ALA A O 1
ATOM 837 N N . PRO A 1 107 ? 39.515 -13.570 44.676 1.00 47.44 107 PRO A N 1
ATOM 838 C CA . PRO A 1 107 ? 40.481 -14.342 43.874 1.00 47.44 107 PRO A CA 1
ATOM 839 C C . PRO A 1 107 ? 40.261 -15.883 43.951 1.00 47.44 107 PRO A C 1
ATOM 841 O O . PRO A 1 107 ? 39.440 -16.397 44.702 1.00 47.44 107 PRO A O 1
ATOM 844 N N . SER A 1 108 ? 41.050 -16.624 43.167 1.00 47.91 108 SER A N 1
ATOM 845 C CA . SER A 1 108 ? 41.103 -18.090 43.008 1.00 47.91 108 SER A CA 1
ATOM 846 C C . SER A 1 108 ? 41.343 -18.919 44.288 1.00 47.91 108 SER A C 1
ATOM 848 O O . SER A 1 108 ? 42.201 -18.551 45.087 1.00 47.91 108 SER A O 1
ATOM 850 N N . ARG A 1 109 ? 40.727 -20.117 44.390 1.00 39.81 109 ARG A N 1
ATOM 851 C CA . ARG A 1 109 ? 41.300 -21.369 44.968 1.00 39.81 109 ARG A CA 1
ATOM 852 C C . ARG A 1 109 ? 40.360 -22.571 44.736 1.00 39.81 109 ARG A C 1
ATOM 854 O O . ARG A 1 109 ? 39.220 -22.548 45.169 1.00 39.81 109 ARG A O 1
ATOM 861 N N . THR A 1 110 ? 40.705 -23.456 43.796 1.00 44.12 110 THR A N 1
ATOM 862 C CA . THR A 1 110 ? 41.261 -24.827 43.966 1.00 44.12 110 THR A CA 1
ATOM 863 C C . THR A 1 110 ? 40.280 -25.916 44.426 1.00 44.12 110 THR A C 1
ATOM 865 O O . THR A 1 110 ? 39.897 -25.944 45.586 1.00 44.12 110 THR A O 1
ATOM 868 N N . LEU A 1 111 ? 40.009 -26.833 43.482 1.00 42.00 111 LEU A N 1
ATOM 869 C CA . LEU A 1 111 ? 39.898 -28.302 43.587 1.00 42.00 111 LEU A CA 1
ATOM 870 C C . LEU A 1 111 ? 39.243 -28.910 44.841 1.00 42.00 111 LEU A C 1
ATOM 872 O O . LEU A 1 111 ? 39.844 -28.923 45.910 1.00 42.00 111 LEU A O 1
ATOM 876 N N . ASN A 1 112 ? 38.103 -29.582 44.654 1.00 37.50 112 ASN A N 1
ATOM 877 C CA . ASN A 1 112 ? 38.025 -31.054 44.618 1.00 37.50 112 ASN A CA 1
ATOM 878 C C . ASN A 1 112 ? 36.564 -31.515 44.469 1.00 37.50 112 ASN A C 1
ATOM 880 O O . ASN A 1 112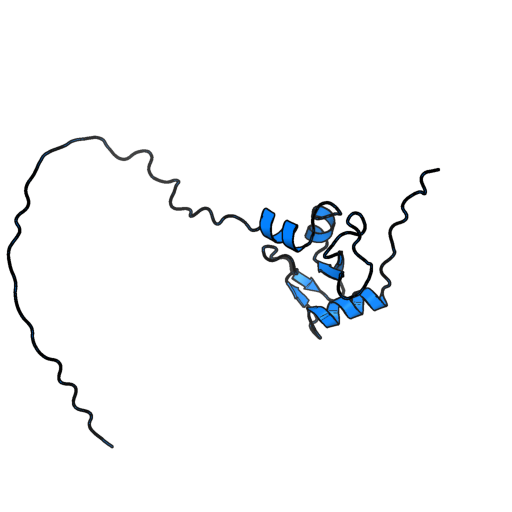 ? 35.679 -31.023 45.166 1.00 37.50 112 ASN A O 1
ATOM 884 N N . GLU A 1 113 ? 36.333 -32.472 43.566 1.00 42.25 113 GLU A N 1
ATOM 885 C CA . GLU A 1 113 ? 35.131 -33.313 43.574 1.00 42.25 113 GLU A CA 1
ATOM 886 C C . GLU A 1 113 ? 35.083 -34.163 44.852 1.00 42.25 113 GLU A C 1
ATOM 888 O O . GLU A 1 113 ? 36.124 -34.505 45.423 1.00 42.25 113 GLU A O 1
ATOM 893 N N . PRO A 1 114 ? 33.880 -34.596 45.242 1.00 41.81 114 PRO A N 1
ATOM 894 C CA . PRO A 1 114 ? 33.720 -36.037 45.361 1.00 41.81 114 PRO A CA 1
ATOM 895 C C . PRO A 1 114 ? 32.480 -36.542 44.620 1.00 41.81 114 PRO A C 1
ATOM 897 O O . PRO A 1 114 ? 31.350 -36.119 44.856 1.00 41.81 114 PRO A O 1
ATOM 900 N N . HIS A 1 115 ? 32.741 -37.506 43.744 1.00 39.31 115 HIS A N 1
ATOM 901 C CA . HIS A 1 115 ? 31.792 -38.487 43.249 1.00 39.31 115 HIS A CA 1
ATOM 902 C C . HIS A 1 115 ? 31.384 -39.408 44.407 1.00 39.31 115 HIS A C 1
ATOM 904 O O . HIS A 1 115 ? 32.229 -40.127 44.938 1.00 39.31 115 HIS A O 1
ATOM 910 N N . ASP A 1 116 ? 30.104 -39.423 44.778 1.00 37.81 116 ASP A N 1
ATOM 911 C CA . ASP A 1 116 ? 29.539 -40.505 45.581 1.00 37.81 116 ASP A CA 1
ATOM 912 C C . ASP A 1 116 ? 28.056 -40.738 45.248 1.00 37.81 116 ASP A C 1
ATOM 914 O O . ASP A 1 116 ? 27.393 -39.958 44.566 1.00 37.81 116 ASP A O 1
ATOM 918 N N . THR A 1 117 ? 27.595 -41.899 45.664 1.00 40.41 117 THR A N 1
ATOM 919 C CA . THR A 1 117 ? 26.909 -42.920 44.884 1.00 40.41 117 THR A CA 1
ATOM 920 C C . THR A 1 117 ? 25.375 -42.932 45.029 1.00 40.41 117 THR A C 1
ATOM 922 O O . THR A 1 117 ? 24.804 -42.502 46.021 1.00 40.41 117 THR A O 1
ATOM 925 N N . GLN A 1 118 ? 24.721 -43.450 43.980 1.00 32.84 118 GLN A N 1
ATOM 926 C CA . GLN A 1 118 ? 23.477 -44.247 43.918 1.00 32.84 118 GLN A CA 1
ATOM 927 C C . GLN A 1 118 ? 22.475 -44.242 45.100 1.00 32.84 118 GLN A C 1
ATOM 929 O O . GLN A 1 118 ? 22.802 -44.617 46.220 1.00 32.84 118 GLN A O 1
ATOM 934 N N . GLY A 1 119 ? 21.176 -44.075 44.787 1.00 33.78 119 GLY A N 1
ATOM 935 C CA . GLY A 1 119 ? 20.094 -44.354 45.746 1.00 33.78 119 GLY A CA 1
ATOM 936 C C . GLY A 1 119 ? 18.649 -44.335 45.216 1.00 33.78 119 GLY A C 1
ATOM 937 O O . GLY A 1 119 ? 17.893 -43.450 45.577 1.00 33.78 119 GLY A O 1
ATOM 938 N N . LYS A 1 120 ? 18.300 -45.327 44.385 1.00 40.59 120 LYS A N 1
ATOM 939 C CA . LYS A 1 120 ? 17.048 -46.129 44.316 1.00 40.59 120 LYS A CA 1
ATOM 940 C C . LYS A 1 120 ? 15.639 -45.492 44.438 1.00 40.59 120 LYS A C 1
ATOM 942 O O . LYS A 1 120 ? 15.243 -44.922 45.446 1.00 40.59 120 LYS A O 1
ATOM 947 N N . ASP A 1 121 ? 14.871 -45.815 43.397 1.00 42.78 121 ASP A N 1
ATOM 948 C CA . ASP A 1 121 ? 13.420 -45.978 43.207 1.00 42.78 121 ASP A CA 1
ATOM 949 C C . ASP A 1 121 ? 12.478 -46.025 44.429 1.00 42.78 121 ASP A C 1
ATOM 951 O O . ASP A 1 121 ? 12.626 -46.877 45.304 1.00 42.78 121 ASP A O 1
ATOM 955 N N . VAL A 1 122 ? 11.365 -45.271 44.353 1.00 46.81 122 VAL A N 1
ATOM 956 C CA . VAL A 1 122 ? 10.056 -45.677 44.909 1.00 46.81 122 VAL A CA 1
ATOM 957 C C . VAL A 1 122 ? 8.921 -45.330 43.927 1.00 46.81 122 VAL A C 1
ATOM 959 O O . VAL A 1 122 ? 8.876 -44.261 43.326 1.00 46.81 122 VAL A O 1
ATOM 962 N N . LYS A 1 123 ? 8.037 -46.320 43.772 1.00 43.88 123 LYS A N 1
ATOM 963 C CA . LYS A 1 123 ? 6.988 -46.566 42.772 1.00 43.88 123 LYS A CA 1
ATOM 964 C C . LYS A 1 123 ? 5.881 -45.509 42.633 1.00 43.88 123 LYS A C 1
ATOM 966 O O . LYS A 1 123 ? 5.390 -44.958 43.611 1.00 43.88 123 LYS A O 1
ATOM 971 N N . GLN A 1 124 ? 5.391 -45.392 41.395 1.00 42.38 124 GLN A N 1
ATOM 972 C CA . GLN A 1 124 ? 4.057 -44.907 41.027 1.00 42.38 124 GLN A CA 1
ATOM 973 C C . GLN A 1 124 ? 2.975 -45.946 41.366 1.00 42.38 124 GLN A C 1
ATOM 975 O O . GLN A 1 124 ? 3.076 -47.086 40.923 1.00 42.38 124 GLN A O 1
ATOM 980 N N . GLU A 1 125 ? 1.889 -45.521 42.014 1.00 39.75 125 GLU A N 1
ATOM 981 C CA . GLU A 1 125 ? 0.560 -46.132 41.875 1.00 39.75 125 GLU A CA 1
ATOM 982 C C . GLU A 1 125 ? -0.505 -45.023 41.888 1.00 39.75 125 GLU A C 1
ATOM 984 O O . GLU A 1 125 ? -0.699 -44.340 42.890 1.00 39.75 125 GLU A O 1
ATOM 989 N N . ALA A 1 126 ? -1.207 -44.833 40.766 1.00 48.25 126 ALA A N 1
ATOM 990 C CA . ALA A 1 126 ? -2.412 -44.011 40.682 1.00 48.25 126 ALA A CA 1
ATOM 991 C C . ALA A 1 126 ? -3.569 -44.889 40.190 1.00 48.25 126 ALA A C 1
ATOM 993 O O . ALA A 1 126 ? -3.698 -45.209 39.007 1.00 48.25 126 ALA A O 1
ATOM 994 N N . ARG A 1 127 ? -4.396 -45.307 41.149 1.00 52.53 127 ARG A N 1
ATOM 995 C CA . ARG A 1 127 ? -5.631 -46.072 40.975 1.00 52.53 127 ARG A CA 1
ATOM 996 C C . ARG A 1 127 ? -6.726 -45.150 40.430 1.00 52.53 127 ARG A C 1
ATOM 998 O O . ARG A 1 127 ? -7.127 -44.204 41.100 1.00 52.53 127 ARG A O 1
ATOM 1005 N N . LYS A 1 128 ? -7.228 -45.444 39.227 1.00 46.50 128 LYS A N 1
ATOM 1006 C CA . LYS A 1 128 ? -8.472 -44.871 38.687 1.00 46.50 128 LYS A CA 1
ATOM 1007 C C . LYS A 1 128 ? -9.665 -45.474 39.436 1.00 46.50 128 LYS A C 1
ATOM 1009 O O . LYS A 1 128 ? -9.763 -46.695 39.549 1.00 46.50 128 LYS A O 1
ATOM 1014 N N . GLY A 1 129 ? -10.543 -44.616 39.948 1.00 48.59 129 GLY A N 1
ATOM 1015 C CA . GLY A 1 129 ? -11.815 -44.960 40.581 1.00 48.59 129 GLY A CA 1
ATOM 1016 C C . GLY A 1 129 ? -12.952 -44.238 39.865 1.00 48.59 129 GLY A C 1
ATOM 1017 O O . GLY A 1 129 ? -12.854 -43.047 39.594 1.00 48.59 129 GLY A O 1
ATOM 1018 N N . ASN A 1 130 ? -13.959 -45.024 39.513 1.00 51.09 130 ASN A N 1
ATOM 1019 C CA . ASN A 1 130 ? -15.118 -44.744 38.676 1.00 51.09 130 ASN A CA 1
ATOM 1020 C C . ASN A 1 130 ? -16.239 -44.031 39.454 1.00 51.09 130 ASN A C 1
ATOM 1022 O O . ASN A 1 130 ? -16.425 -44.325 40.638 1.00 51.09 130 ASN A O 1
ATOM 1026 N N . ALA A 1 131 ? -17.009 -43.194 38.760 1.00 47.88 131 ALA A N 1
ATOM 1027 C CA . ALA A 1 131 ? -18.409 -42.882 39.046 1.00 47.88 131 ALA A CA 1
ATOM 1028 C C . ALA A 1 131 ? -19.125 -42.670 37.707 1.00 47.88 131 ALA A C 1
ATOM 1030 O O . ALA A 1 131 ? -18.546 -41.950 36.859 1.00 47.88 131 ALA A O 1
#

pLDDT: mean 79.67, std 23.49, range [32.84, 98.69]

Foldseek 3Di:
DDDDDDDDDQDPVLVLVLCCVPPNPDQKDAFPQPQGRDMAGPVAWDKAFLQAVVRVTDSDSVGIHTGHPVLRVVCDNVDGSVRSSVVPNDDPPPPVPPPDDDDDDDDDDDDDDDDDDDDDDDDDDDDDDDD

Organism: NCBI:txid1070528

Secondary structure (DSSP, 8-state):
-PPPPPPPPPPHHHHHHHHHHHH-S-SEEE-SSTT---EEESSS-EEEESS-GGGT--SSGGGEEEE-HHHHHHHTTT--HHHHHHHHS-----GGGS--S------------------------------

Sequence (131 aa):
MASEYTKAKIPKALREQVWLQHLGKAYEAKCTTTWCQNLMTVFDFQVGHCVPESKGGATAIDNLVPLCSRCNLSMGSQYTTQEWSRQFAGHSRSWKQFCCSCFFAAPSRTLNEPHDTQGKDVKQEARKGNA

Radius of gyration: 29.31 Å; chains: 1; bounding box: 60×55×73 Å